Protein AF-A0A1B8VTT7-F1 (afdb_monomer_lite)

Secondary structure (DSSP, 8-state):
-PPPPPHHHHHHHHHHHGGGHHHHHHHHHTS--TT--HHHHHHHHHHHHHHHTT-HHHHHHHHHHHHHHHHHHHHHHHB-TTS-B---TTSPPP----

Foldseek 3Di:
DFQDADPLLLVLCCVQQPVCSVVLSCVLRVDCPDDDDSLVSQLLSQLLSQQCRSPPVSSVVSSVVVVVPSVVSCCVSQADPVRDGPDDSSDGDPPPPD

pLDDT: mean 88.08, std 14.09, range [29.48, 97.69]

Radius of gyration: 12.83 Å; chains: 1; bounding box: 36×29×33 Å

Structure (mmCIF, N/CA/C/O backbone):
data_AF-A0A1B8VTT7-F1
#
_entry.id   AF-A0A1B8VTT7-F1
#
loop_
_atom_site.group_PDB
_atom_site.id
_atom_site.type_symbol
_atom_site.label_atom_id
_atom_site.label_alt_id
_atom_site.label_comp_id
_atom_site.label_asym_id
_atom_site.label_entity_id
_atom_site.label_seq_id
_atom_site.pdbx_PDB_ins_code
_atom_site.Cartn_x
_atom_site.Cartn_y
_atom_site.Cartn_z
_atom_site.occupancy
_atom_site.B_iso_or_equiv
_atom_site.auth_seq_id
_atom_site.auth_comp_id
_atom_site.auth_asym_id
_atom_site.auth_atom_id
_atom_site.pdbx_PDB_model_num
ATOM 1 N N . MET A 1 1 ? 3.323 19.691 8.146 1.00 49.41 1 MET A N 1
ATOM 2 C CA . MET A 1 1 ? 2.153 19.830 7.256 1.00 49.41 1 MET A CA 1
ATOM 3 C C . MET A 1 1 ? 1.275 18.630 7.553 1.00 49.41 1 MET A C 1
ATOM 5 O O . MET A 1 1 ? 1.811 17.534 7.528 1.00 49.41 1 MET A O 1
ATOM 9 N N . SER A 1 2 ? 0.021 18.831 7.966 1.00 58.28 2 SER A N 1
ATOM 10 C CA . SER A 1 2 ? -0.905 17.709 8.174 1.00 58.28 2 SER A CA 1
ATOM 11 C C . SER A 1 2 ? -1.428 17.289 6.803 1.00 58.28 2 SER A C 1
ATOM 13 O O . SER A 1 2 ? -1.967 18.139 6.092 1.00 58.28 2 SER A O 1
ATOM 15 N N . LEU A 1 3 ? -1.183 16.046 6.388 1.00 71.25 3 LEU A N 1
ATOM 16 C CA . LEU A 1 3 ? -1.709 15.515 5.132 1.00 71.25 3 LEU A CA 1
ATOM 17 C C . LEU A 1 3 ? -3.194 15.203 5.329 1.00 71.25 3 LEU A C 1
ATOM 19 O O . LEU A 1 3 ? -3.541 14.405 6.193 1.00 71.25 3 LEU A O 1
ATOM 23 N N . ILE A 1 4 ? -4.060 15.820 4.529 1.00 82.75 4 ILE A N 1
ATOM 24 C CA . ILE A 1 4 ? -5.485 15.480 4.506 1.00 82.75 4 ILE A CA 1
ATOM 25 C C . ILE A 1 4 ? -5.662 14.325 3.520 1.00 82.75 4 ILE A C 1
ATOM 27 O O . ILE A 1 4 ? -5.315 14.461 2.347 1.00 82.75 4 ILE A O 1
ATOM 31 N N . LEU A 1 5 ? -6.179 13.188 3.988 1.00 88.75 5 LEU A N 1
ATOM 32 C CA . LEU A 1 5 ? -6.415 12.031 3.128 1.00 88.75 5 LEU A CA 1
ATOM 33 C C . LEU A 1 5 ? -7.678 12.241 2.266 1.00 88.75 5 LEU A C 1
ATOM 35 O O . LEU A 1 5 ? -8.723 12.634 2.787 1.00 88.75 5 LEU A O 1
ATOM 39 N N . PRO A 1 6 ? -7.616 11.977 0.950 1.00 92.62 6 PRO A N 1
ATOM 40 C CA . PRO A 1 6 ? -8.785 11.940 0.081 1.00 92.62 6 PRO A CA 1
ATOM 41 C C . PRO A 1 6 ? -9.797 10.865 0.490 1.00 92.62 6 PRO A C 1
ATOM 43 O O . PRO A 1 6 ? -9.429 9.825 1.039 1.00 92.62 6 PRO A O 1
ATOM 46 N N . LEU A 1 7 ? -11.063 11.080 0.120 1.00 93.44 7 LEU A N 1
ATOM 47 C CA . LEU A 1 7 ? -12.171 10.177 0.446 1.00 93.44 7 LEU A CA 1
ATOM 48 C C . LEU A 1 7 ? -11.918 8.727 0.006 1.00 93.44 7 LEU A C 1
ATOM 50 O O . LEU A 1 7 ? -12.190 7.816 0.776 1.00 93.44 7 LEU A O 1
ATOM 54 N N . ASP A 1 8 ? -11.341 8.501 -1.179 1.00 94.94 8 ASP A N 1
ATOM 55 C CA . ASP A 1 8 ? -11.100 7.142 -1.684 1.00 94.94 8 ASP A CA 1
ATOM 56 C C . ASP A 1 8 ? -10.115 6.347 -0.815 1.00 94.94 8 ASP A C 1
ATOM 58 O O . ASP A 1 8 ? -10.256 5.137 -0.653 1.00 94.94 8 ASP A O 1
ATOM 62 N N . ILE A 1 9 ? -9.131 7.034 -0.229 1.00 94.38 9 ILE A N 1
ATOM 63 C CA . ILE A 1 9 ? -8.173 6.437 0.702 1.00 94.38 9 ILE A CA 1
ATOM 64 C C . ILE A 1 9 ? -8.855 6.150 2.040 1.00 94.38 9 ILE A C 1
ATOM 66 O O . ILE A 1 9 ? -8.699 5.053 2.571 1.00 94.38 9 ILE A O 1
ATOM 70 N N . ILE A 1 10 ? -9.636 7.101 2.559 1.00 93.69 10 ILE A N 1
ATOM 71 C CA . ILE A 1 10 ? -10.385 6.935 3.813 1.00 93.69 10 ILE A CA 1
ATOM 72 C C . ILE A 1 10 ? -11.329 5.731 3.711 1.00 93.69 10 ILE A C 1
ATOM 74 O O . ILE A 1 10 ? -11.282 4.838 4.556 1.00 93.69 10 ILE A O 1
ATOM 78 N N . GLU A 1 11 ? -12.133 5.663 2.648 1.00 93.81 11 GLU A N 1
ATOM 79 C CA . GLU A 1 11 ? -13.062 4.558 2.400 1.00 93.81 11 GLU A CA 1
ATOM 80 C C . GLU A 1 11 ? -12.324 3.222 2.286 1.00 93.81 11 GLU A C 1
ATOM 82 O O . GLU A 1 11 ? -12.747 2.229 2.879 1.00 93.81 11 GLU A O 1
ATOM 87 N N . LYS A 1 12 ? -11.184 3.192 1.581 1.00 94.75 12 LYS A N 1
ATOM 88 C CA . LYS A 1 12 ? -10.369 1.981 1.450 1.00 94.75 12 LYS A CA 1
ATOM 89 C C . LYS A 1 12 ? -9.864 1.483 2.805 1.00 94.75 12 LYS A C 1
ATOM 91 O O . LYS A 1 12 ? -9.974 0.292 3.094 1.00 94.75 12 LYS A O 1
ATOM 96 N N . ILE A 1 13 ? -9.357 2.388 3.647 1.00 94.62 13 ILE A N 1
ATOM 97 C CA . ILE A 1 13 ? -8.889 2.048 4.996 1.00 94.62 13 ILE A CA 1
ATOM 98 C C . ILE A 1 13 ? -10.053 1.506 5.832 1.00 94.62 13 ILE A C 1
ATOM 100 O O . ILE A 1 13 ? -9.929 0.447 6.441 1.00 94.62 13 ILE A O 1
ATOM 104 N N . GLN A 1 14 ? -11.206 2.178 5.826 1.00 93.75 14 GLN A N 1
ATOM 105 C CA . GLN A 1 14 ? -12.385 1.745 6.585 1.00 93.75 14 GLN A CA 1
ATOM 106 C C . GLN A 1 14 ? -12.875 0.353 6.167 1.00 93.75 14 GLN A C 1
ATOM 108 O O . GLN A 1 14 ? -13.217 -0.465 7.022 1.00 93.75 14 GLN A O 1
ATOM 113 N N . GLN A 1 15 ? -12.887 0.064 4.864 1.00 93.75 15 GLN A N 1
ATOM 114 C CA . GLN A 1 15 ? -13.333 -1.223 4.333 1.00 93.75 15 GLN A CA 1
ATOM 115 C C . GLN A 1 15 ? -12.401 -2.377 4.724 1.00 93.75 15 GLN A C 1
ATOM 117 O O . GLN A 1 15 ? -12.877 -3.446 5.113 1.00 93.75 15 GLN A O 1
ATOM 122 N N . GLU A 1 16 ? -11.086 -2.175 4.620 1.00 94.62 16 GLU A N 1
ATOM 123 C CA . GLU A 1 16 ? -10.108 -3.256 4.781 1.00 94.62 16 GLU A CA 1
ATOM 124 C C . GLU A 1 16 ? -9.581 -3.405 6.211 1.00 94.62 16 GLU A C 1
ATOM 126 O O . GLU A 1 16 ? -9.305 -4.523 6.641 1.00 94.62 16 GLU A O 1
ATOM 131 N N . TYR A 1 17 ? -9.491 -2.306 6.964 1.00 93.06 17 TYR A N 1
ATOM 132 C CA . TYR A 1 17 ? -8.854 -2.266 8.284 1.00 93.06 17 TYR A CA 1
ATOM 133 C C . TYR A 1 17 ? -9.837 -2.068 9.442 1.00 93.06 17 TYR A C 1
ATOM 135 O O . TYR A 1 17 ? -9.461 -2.298 10.590 1.00 93.06 17 TYR A O 1
ATOM 143 N N . LYS A 1 18 ? -11.102 -1.713 9.166 1.00 90.31 18 LYS A N 1
ATOM 144 C CA . LYS A 1 18 ? -12.205 -1.633 10.146 1.00 90.31 18 LYS A CA 1
ATOM 145 C C . LYS A 1 18 ? -11.785 -0.926 11.448 1.00 90.31 18 LYS A C 1
ATOM 147 O O . LYS A 1 18 ? -11.478 0.261 11.425 1.00 90.31 18 LYS A O 1
ATOM 152 N N . ASP A 1 19 ? -11.712 -1.664 12.558 1.00 91.00 19 ASP A N 1
ATOM 153 C CA . ASP A 1 19 ? -11.390 -1.170 13.906 1.00 91.00 19 ASP A CA 1
ATOM 154 C C . ASP A 1 19 ? -9.948 -0.648 14.048 1.00 91.00 19 ASP A C 1
ATOM 156 O O . ASP A 1 19 ? -9.578 -0.096 15.081 1.00 91.00 19 ASP A O 1
ATOM 160 N N . GLN A 1 20 ? -9.111 -0.837 13.028 1.00 92.25 20 GLN A N 1
ATOM 161 C CA . GLN A 1 20 ? -7.723 -0.385 12.993 1.00 92.25 20 GLN A CA 1
ATOM 162 C C . GLN A 1 20 ? -7.539 0.918 12.203 1.00 92.25 20 GLN A C 1
ATOM 164 O O . GLN A 1 20 ? -6.397 1.307 11.958 1.00 92.25 20 GLN A O 1
ATOM 169 N N . TYR A 1 21 ? -8.634 1.589 11.814 1.00 90.75 21 TYR A N 1
ATOM 170 C CA . TYR A 1 21 ? -8.610 2.835 11.043 1.00 90.75 21 TYR A CA 1
ATOM 171 C C . TYR A 1 21 ? -7.615 3.853 11.608 1.00 90.75 21 TYR A C 1
ATOM 173 O O . TYR A 1 21 ? -6.685 4.227 10.899 1.00 90.75 21 TYR A O 1
ATOM 181 N N . ASP A 1 22 ? -7.751 4.219 12.888 1.00 90.00 22 ASP A N 1
ATOM 182 C CA . ASP A 1 22 ? -6.917 5.253 13.518 1.00 90.00 22 ASP A CA 1
ATOM 183 C C . ASP A 1 22 ? -5.427 4.885 13.448 1.00 90.00 22 ASP A C 1
ATOM 185 O O . ASP A 1 22 ? -4.579 5.704 13.110 1.00 90.00 22 ASP A O 1
ATOM 189 N N . CYS A 1 23 ? -5.099 3.608 13.680 1.00 90.94 23 CYS A N 1
ATOM 190 C CA . CYS A 1 23 ? -3.722 3.123 13.615 1.00 90.94 23 CYS A CA 1
ATOM 191 C C . CYS A 1 23 ? -3.144 3.216 12.196 1.00 90.94 23 CYS A C 1
ATOM 193 O O . CYS A 1 23 ? -1.977 3.566 12.024 1.00 90.94 23 CYS A O 1
ATOM 195 N N . VAL A 1 24 ? -3.943 2.900 11.177 1.00 92.25 24 VAL A N 1
ATOM 196 C CA . VAL A 1 24 ? -3.520 2.965 9.773 1.00 92.25 24 VAL A CA 1
ATOM 197 C C . VAL A 1 24 ? -3.414 4.411 9.302 1.00 92.25 24 VAL A C 1
ATOM 199 O O . VAL A 1 24 ? -2.431 4.760 8.651 1.00 92.25 24 VAL A O 1
ATOM 202 N N . GLU A 1 25 ? -4.376 5.259 9.656 1.00 90.69 25 GLU A N 1
ATOM 203 C CA . GLU A 1 25 ? -4.346 6.692 9.367 1.00 90.69 25 GLU A CA 1
ATOM 204 C C . GLU A 1 25 ? -3.106 7.345 9.989 1.00 90.69 25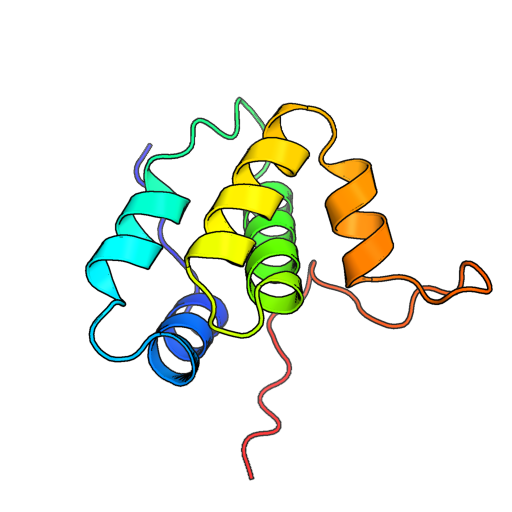 GLU A C 1
ATOM 206 O O . GLU A 1 25 ? -2.338 8.005 9.282 1.00 90.69 25 GLU A O 1
ATOM 211 N N . ASP A 1 26 ? -2.832 7.078 11.268 1.00 89.50 26 ASP A N 1
ATOM 212 C CA . ASP A 1 26 ? -1.624 7.540 11.952 1.00 89.50 26 ASP A CA 1
ATOM 213 C C . ASP A 1 26 ? -0.358 7.015 11.272 1.00 89.50 26 ASP A C 1
ATOM 215 O O . ASP A 1 26 ? 0.598 7.766 11.054 1.00 89.50 26 ASP A O 1
ATOM 219 N N . LEU A 1 27 ? -0.326 5.729 10.908 1.00 90.00 27 LEU A N 1
ATOM 220 C CA . LEU A 1 27 ? 0.819 5.134 10.227 1.00 90.00 27 LEU A CA 1
ATOM 221 C C . LEU A 1 27 ? 1.059 5.727 8.847 1.00 90.00 27 LEU A C 1
ATOM 223 O O . LEU A 1 27 ? 2.203 5.682 8.420 1.00 90.00 27 LEU A O 1
ATOM 227 N N . LEU A 1 28 ? 0.052 6.236 8.140 1.00 88.44 28 LEU A N 1
ATOM 228 C CA . LEU A 1 28 ? 0.215 6.825 6.809 1.00 88.44 28 LEU A CA 1
ATOM 229 C C . LEU A 1 28 ? 0.566 8.314 6.884 1.00 88.44 28 LEU A C 1
ATOM 231 O O . LEU A 1 28 ? 1.425 8.781 6.135 1.00 88.44 28 LEU A O 1
ATOM 235 N N . THR A 1 29 ? -0.058 9.050 7.804 1.00 83.19 29 THR A N 1
ATOM 236 C CA . THR A 1 29 ? 0.107 10.505 7.953 1.00 83.19 29 THR A CA 1
ATOM 237 C C . THR A 1 29 ? 1.391 10.892 8.686 1.00 83.19 29 THR A C 1
ATOM 239 O O . THR A 1 29 ? 1.983 11.925 8.371 1.00 83.19 29 THR A O 1
ATOM 242 N N . ASN A 1 30 ? 1.880 10.050 9.605 1.00 79.19 30 ASN A N 1
ATOM 243 C CA . ASN A 1 30 ? 3.120 10.302 10.349 1.00 79.19 30 ASN A CA 1
ATOM 244 C C . ASN A 1 30 ? 4.386 9.835 9.619 1.00 79.19 30 ASN A C 1
ATOM 246 O O . ASN A 1 30 ? 5.491 9.942 10.158 1.00 79.19 30 ASN A O 1
ATOM 250 N N . GLN A 1 31 ? 4.269 9.316 8.395 1.00 72.31 31 GLN A N 1
ATOM 251 C CA . GLN A 1 31 ? 5.458 9.030 7.603 1.00 72.31 31 GLN A CA 1
ATOM 252 C C . GLN A 1 31 ? 6.021 10.327 7.059 1.00 72.31 31 GLN A C 1
ATOM 254 O O . GLN A 1 31 ? 5.365 11.092 6.355 1.00 72.31 31 GLN A O 1
ATOM 259 N N . SER A 1 32 ? 7.303 10.525 7.320 1.00 58.06 32 SER A N 1
ATOM 260 C CA . SER A 1 32 ? 8.124 11.502 6.632 1.00 58.06 32 SER A CA 1
ATOM 261 C C . SER A 1 32 ? 8.359 11.042 5.186 1.00 58.06 32 SER A C 1
ATOM 263 O O . SER A 1 32 ? 9.469 10.653 4.824 1.00 58.06 32 SER A O 1
ATOM 265 N N . PHE A 1 33 ? 7.322 11.025 4.344 1.00 62.91 33 PHE A N 1
ATOM 266 C CA . PHE A 1 33 ? 7.508 10.969 2.896 1.00 62.91 33 PHE A CA 1
ATOM 267 C C . PHE A 1 33 ? 8.061 12.333 2.481 1.00 62.91 33 PHE A C 1
ATOM 269 O O . PHE A 1 33 ? 7.340 13.290 2.212 1.00 62.91 33 PHE A O 1
ATOM 276 N N . PHE A 1 34 ? 9.379 12.455 2.611 1.00 50.62 34 PHE A N 1
ATOM 277 C CA . PHE A 1 34 ? 10.115 13.701 2.505 1.00 50.62 34 PHE A CA 1
ATOM 278 C C . PHE A 1 34 ? 9.886 14.366 1.131 1.00 50.62 34 PHE A C 1
ATOM 280 O O . PHE A 1 34 ? 10.178 13.785 0.090 1.00 50.62 34 PHE A O 1
ATOM 287 N N . HIS A 1 35 ? 9.403 15.613 1.151 1.00 55.53 35 HIS A N 1
ATOM 288 C CA . HIS A 1 35 ? 9.599 16.628 0.101 1.00 55.53 35 HIS A CA 1
ATOM 289 C C . HIS A 1 35 ? 9.103 16.311 -1.323 1.00 55.53 35 HIS A C 1
ATOM 291 O O . HIS A 1 35 ? 9.729 16.736 -2.293 1.00 55.53 35 HIS A O 1
ATOM 297 N N . THR A 1 36 ? 7.980 15.613 -1.474 1.00 66.12 36 THR A N 1
ATOM 298 C CA . THR A 1 36 ? 7.386 15.326 -2.792 1.00 66.12 36 THR A CA 1
ATOM 299 C C . THR A 1 36 ? 5.987 15.921 -2.929 1.00 66.12 36 THR A C 1
ATOM 301 O O . THR A 1 36 ? 5.324 16.217 -1.937 1.00 66.12 36 THR A O 1
ATOM 304 N N . GLU A 1 37 ? 5.572 16.173 -4.171 1.00 85.25 37 GLU A N 1
ATOM 305 C CA . GLU A 1 37 ? 4.261 16.741 -4.496 1.00 85.25 37 GLU A CA 1
ATOM 306 C C . GLU A 1 37 ? 3.118 15.876 -3.942 1.00 85.25 37 GLU A C 1
ATOM 308 O O . GLU A 1 37 ? 3.226 14.652 -3.874 1.00 85.25 37 GLU A O 1
ATOM 313 N N . GLU A 1 38 ? 2.000 16.502 -3.574 1.00 85.81 38 GLU A N 1
ATOM 314 C CA . GLU A 1 38 ? 0.845 15.816 -2.979 1.00 85.81 38 GLU A CA 1
ATOM 315 C C . GLU A 1 38 ? 0.361 14.631 -3.834 1.00 85.81 38 GLU A C 1
ATOM 317 O O . GLU A 1 38 ? 0.151 13.541 -3.308 1.00 85.81 38 GLU A O 1
ATOM 322 N N . GLU A 1 39 ? 0.288 14.793 -5.162 1.00 88.25 39 GLU A N 1
ATOM 323 C CA . GLU A 1 39 ? -0.091 13.718 -6.096 1.00 88.25 39 GLU A CA 1
ATOM 324 C C . GLU A 1 39 ? 0.796 12.471 -5.936 1.00 88.25 39 GLU A C 1
ATOM 326 O O . GLU A 1 39 ? 0.306 11.339 -5.968 1.00 88.25 39 GLU A O 1
ATOM 331 N N . PHE A 1 40 ? 2.100 12.666 -5.722 1.00 90.88 40 PHE A N 1
ATOM 332 C CA . PHE A 1 40 ? 3.044 11.573 -5.519 1.00 90.88 40 PHE A CA 1
ATOM 333 C C . PHE A 1 40 ? 2.764 10.828 -4.211 1.00 90.88 40 PHE A C 1
ATOM 335 O O . PHE A 1 40 ? 2.715 9.596 -4.208 1.00 90.88 40 PHE A O 1
ATOM 342 N N . ILE A 1 41 ? 2.551 11.565 -3.117 1.00 90.56 41 ILE A N 1
ATOM 343 C CA . ILE A 1 41 ? 2.265 10.984 -1.799 1.00 90.56 41 ILE A CA 1
ATOM 344 C C . ILE A 1 41 ? 0.964 10.182 -1.859 1.00 90.56 41 ILE A C 1
ATOM 346 O O . ILE A 1 41 ? 0.922 9.036 -1.413 1.00 90.56 41 ILE A O 1
ATOM 350 N N . LEU A 1 42 ? -0.078 10.737 -2.479 1.00 91.94 42 LEU A N 1
ATOM 351 C CA . LEU A 1 42 ? -1.365 10.059 -2.625 1.00 91.94 42 LEU A CA 1
ATOM 352 C C . LEU A 1 42 ? -1.258 8.792 -3.482 1.00 91.94 42 LEU A C 1
ATOM 354 O O . LEU A 1 42 ? -1.818 7.757 -3.117 1.00 91.94 42 LEU A O 1
ATOM 358 N N . ARG A 1 43 ? -0.495 8.827 -4.583 1.00 94.19 43 ARG A N 1
ATOM 359 C CA . ARG A 1 43 ? -0.206 7.631 -5.393 1.00 94.19 43 ARG A CA 1
ATOM 360 C C . ARG A 1 43 ? 0.510 6.556 -4.583 1.00 94.19 43 ARG A C 1
ATOM 362 O O . ARG A 1 43 ? 0.181 5.375 -4.706 1.00 94.19 43 ARG A O 1
ATOM 369 N N . LEU A 1 44 ? 1.482 6.950 -3.762 1.00 94.50 44 LEU A N 1
ATOM 370 C CA . LEU A 1 44 ? 2.230 6.027 -2.915 1.00 94.50 44 LEU A CA 1
ATOM 371 C C . LEU A 1 44 ? 1.334 5.391 -1.856 1.00 94.50 44 LEU A C 1
ATOM 373 O O . LEU A 1 44 ? 1.336 4.170 -1.734 1.00 94.50 44 LEU A O 1
ATOM 377 N N . ILE A 1 45 ? 0.506 6.182 -1.173 1.00 94.62 45 ILE A N 1
ATOM 378 C CA . ILE A 1 45 ? -0.463 5.676 -0.195 1.00 94.62 45 ILE A CA 1
ATOM 379 C C . ILE A 1 45 ? -1.422 4.672 -0.844 1.00 94.62 45 ILE A C 1
ATOM 381 O O . ILE A 1 45 ? -1.588 3.570 -0.325 1.00 94.62 45 ILE A O 1
ATOM 385 N N . ARG A 1 46 ? -1.997 4.994 -2.010 1.00 95.94 46 ARG A N 1
ATOM 386 C CA . ARG A 1 46 ? -2.881 4.068 -2.741 1.00 95.94 46 ARG A CA 1
ATOM 387 C C . ARG A 1 46 ? -2.173 2.774 -3.136 1.00 95.94 46 ARG A C 1
ATOM 389 O O . ARG A 1 46 ? -2.748 1.700 -2.997 1.00 95.94 46 ARG A O 1
ATOM 396 N N . SER A 1 47 ? -0.925 2.871 -3.590 1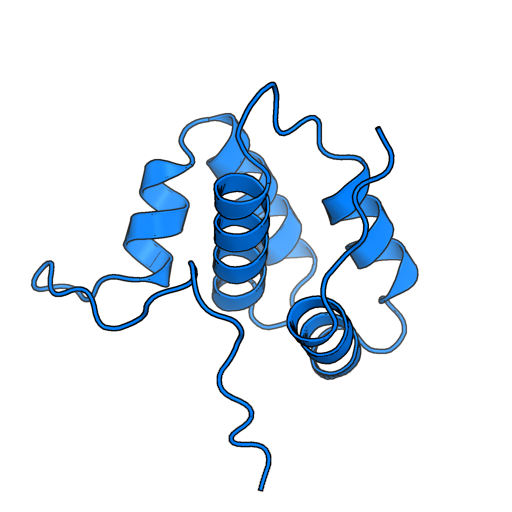.00 96.88 47 SER A N 1
ATOM 397 C CA . SER A 1 47 ? -0.118 1.703 -3.967 1.00 96.88 47 SER A CA 1
ATOM 398 C C . SER A 1 47 ? 0.162 0.801 -2.763 1.00 96.88 47 SER A C 1
ATOM 400 O O . SER A 1 47 ? 0.028 -0.415 -2.861 1.00 96.88 47 SER A O 1
ATOM 402 N N . ILE A 1 48 ? 0.508 1.395 -1.617 1.00 96.75 48 ILE A N 1
ATOM 403 C CA . ILE A 1 48 ? 0.764 0.669 -0.370 1.00 96.75 48 ILE A CA 1
ATOM 404 C C . ILE A 1 48 ? -0.509 -0.011 0.128 1.00 96.75 48 ILE A C 1
ATOM 406 O O . ILE A 1 48 ? -0.456 -1.204 0.400 1.00 96.75 48 ILE A O 1
ATOM 410 N N . LEU A 1 49 ? -1.636 0.709 0.178 1.00 96.31 49 LEU A N 1
ATOM 411 C CA . LEU A 1 49 ? -2.935 0.154 0.574 1.00 96.31 49 LEU A CA 1
ATOM 412 C C . LEU A 1 49 ? -3.367 -1.003 -0.329 1.00 96.31 49 LEU A C 1
ATOM 414 O O . LEU A 1 49 ? -3.872 -2.012 0.148 1.00 96.31 49 LEU A O 1
ATOM 418 N N . PHE A 1 50 ? -3.143 -0.879 -1.638 1.00 97.19 50 PHE A N 1
ATOM 419 C CA . PHE A 1 50 ? -3.433 -1.958 -2.574 1.00 97.19 50 PHE A CA 1
ATOM 420 C C . PHE A 1 50 ? -2.586 -3.206 -2.292 1.00 97.19 50 PHE A C 1
ATOM 422 O O . PHE A 1 50 ? -3.118 -4.310 -2.261 1.00 97.19 50 PHE A O 1
ATOM 429 N N . LEU A 1 51 ? -1.279 -3.036 -2.082 1.00 97.50 51 LEU A N 1
ATOM 430 C CA . LEU A 1 51 ? -0.362 -4.150 -1.839 1.00 97.50 51 LEU A CA 1
ATOM 431 C C . LEU A 1 51 ? -0.533 -4.787 -0.457 1.00 97.50 51 LEU A C 1
ATOM 433 O O . LEU A 1 51 ? -0.135 -5.936 -0.261 1.00 97.50 51 LEU A O 1
ATOM 437 N N . SER A 1 52 ? -1.059 -4.043 0.514 1.00 96.88 52 SER A N 1
ATOM 438 C CA . SER A 1 52 ? -1.196 -4.512 1.885 1.00 96.88 52 SER A CA 1
ATOM 439 C C . SER A 1 52 ? -2.428 -5.378 2.123 1.00 96.88 52 SER A C 1
ATOM 441 O O . SER A 1 52 ? -2.431 -6.104 3.115 1.00 96.88 52 SER A O 1
ATOM 443 N N . GLU A 1 53 ? -3.432 -5.334 1.240 1.00 95.31 53 GLU A N 1
ATOM 444 C CA . GLU A 1 53 ? -4.620 -6.207 1.259 1.00 95.31 53 GLU A CA 1
ATOM 445 C C . GLU A 1 53 ? -5.283 -6.298 2.655 1.00 95.31 53 GLU A C 1
ATOM 447 O O . GLU A 1 53 ? -5.596 -7.382 3.148 1.00 95.31 53 GLU A O 1
ATOM 452 N N . GLY A 1 54 ? -5.434 -5.164 3.351 1.00 94.88 54 GLY A N 1
ATOM 453 C CA . GLY A 1 54 ? -6.002 -5.125 4.709 1.00 94.88 54 GLY A CA 1
ATOM 454 C C . GLY A 1 54 ? -5.101 -5.635 5.843 1.00 94.88 54 GLY A C 1
ATOM 455 O O . GLY A 1 54 ? -5.512 -5.644 7.001 1.00 94.88 54 GLY A O 1
ATOM 456 N N . SER A 1 55 ? -3.858 -6.041 5.571 1.00 96.31 55 SER A N 1
ATOM 457 C CA . SER A 1 55 ? -2.905 -6.483 6.597 1.00 96.31 55 SER A CA 1
ATOM 458 C C . SER A 1 55 ? -2.026 -5.335 7.093 1.00 96.31 55 SER A C 1
ATOM 460 O O . SER A 1 55 ? -1.322 -4.696 6.308 1.00 96.31 55 SER A O 1
ATOM 462 N N . ILE A 1 56 ? -2.017 -5.084 8.410 1.00 94.75 56 ILE A N 1
ATOM 463 C CA . ILE A 1 56 ? -1.116 -4.094 9.034 1.00 94.75 56 ILE A CA 1
ATOM 464 C C . ILE A 1 56 ? 0.350 -4.488 8.857 1.00 94.75 56 ILE A C 1
ATOM 466 O O . ILE A 1 56 ? 1.195 -3.630 8.614 1.00 94.75 56 ILE A O 1
ATOM 470 N N . GLU A 1 57 ? 0.668 -5.777 8.963 1.00 95.69 57 GLU A N 1
ATOM 471 C CA . GLU A 1 57 ? 2.041 -6.255 8.798 1.00 95.69 57 GLU A CA 1
ATOM 472 C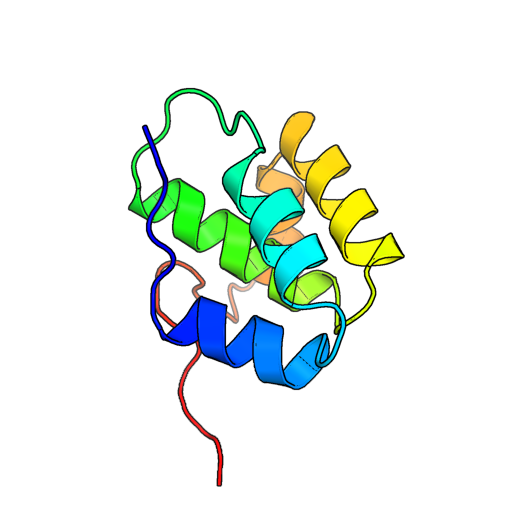 C . GLU A 1 57 ? 2.550 -5.959 7.380 1.00 95.69 57 GLU A C 1
ATOM 474 O O . GLU A 1 57 ? 3.647 -5.424 7.205 1.00 95.69 57 GLU A O 1
ATOM 479 N N . GLN A 1 58 ? 1.724 -6.227 6.361 1.00 97.31 58 GLN A N 1
ATOM 480 C CA . GLN A 1 58 ? 2.069 -5.894 4.977 1.00 97.31 58 GLN A CA 1
ATOM 481 C C . GLN A 1 58 ? 2.120 -4.379 4.761 1.00 97.31 58 GLN A C 1
ATOM 483 O O . GLN A 1 58 ? 3.040 -3.896 4.105 1.00 97.31 58 GLN A O 1
ATOM 488 N N . LEU A 1 59 ? 1.198 -3.615 5.356 1.00 96.38 59 LEU A N 1
ATOM 489 C CA . LEU A 1 59 ? 1.223 -2.151 5.316 1.00 96.38 59 LEU A CA 1
ATOM 490 C C . LEU A 1 59 ? 2.574 -1.620 5.819 1.00 96.38 59 LEU A C 1
ATOM 492 O O . LEU A 1 59 ? 3.255 -0.879 5.113 1.00 96.38 59 LEU A O 1
ATOM 496 N N . GLN A 1 60 ? 3.008 -2.055 7.004 1.00 95.25 60 GLN A N 1
ATOM 497 C CA . GLN A 1 60 ? 4.294 -1.669 7.590 1.00 95.25 60 GLN A CA 1
ATOM 498 C C . GLN A 1 60 ? 5.483 -2.120 6.737 1.00 95.25 60 GLN A C 1
ATOM 500 O O . GLN A 1 60 ? 6.442 -1.364 6.557 1.00 95.25 60 GLN A O 1
ATOM 505 N N . LYS A 1 61 ? 5.427 -3.328 6.171 1.00 96.19 61 LYS A N 1
ATOM 506 C CA . LYS A 1 61 ? 6.446 -3.823 5.242 1.00 96.19 61 LYS A CA 1
ATOM 507 C C . LYS A 1 61 ? 6.580 -2.905 4.025 1.00 96.19 61 LYS A C 1
ATOM 509 O O . LYS A 1 61 ? 7.691 -2.470 3.729 1.00 96.19 61 LYS A O 1
ATOM 514 N N . TYR A 1 62 ? 5.487 -2.576 3.338 1.00 96.31 62 TYR A N 1
ATOM 515 C CA . TYR A 1 62 ? 5.541 -1.730 2.142 1.00 96.31 62 TYR A CA 1
ATOM 516 C C . TYR A 1 62 ? 5.863 -0.268 2.463 1.00 96.31 62 TYR A C 1
ATOM 518 O O . TYR A 1 62 ? 6.568 0.369 1.685 1.00 96.31 62 TYR A O 1
ATOM 526 N N . LEU A 1 63 ? 5.468 0.235 3.637 1.00 94.00 63 LEU A N 1
ATOM 527 C CA . LEU A 1 63 ? 5.949 1.513 4.171 1.00 94.00 63 LEU A CA 1
ATOM 528 C C . LEU A 1 63 ? 7.480 1.534 4.306 1.00 94.00 63 LEU A C 1
ATOM 530 O O . LEU A 1 63 ? 8.124 2.510 3.925 1.00 94.00 63 LEU A O 1
ATOM 534 N N . ASN A 1 64 ? 8.079 0.458 4.821 1.00 93.62 64 ASN A N 1
ATOM 535 C CA . ASN A 1 64 ? 9.533 0.357 4.954 1.00 93.62 64 ASN A CA 1
ATOM 536 C C . ASN A 1 64 ? 10.237 0.214 3.600 1.00 93.62 64 ASN A C 1
ATOM 538 O O . ASN A 1 64 ? 11.276 0.838 3.396 1.00 93.62 64 ASN A O 1
ATOM 542 N N . ILE A 1 65 ? 9.663 -0.541 2.661 1.00 94.94 65 ILE A N 1
ATOM 543 C CA . ILE A 1 65 ? 10.195 -0.639 1.294 1.00 94.94 65 ILE A CA 1
ATOM 544 C C . ILE A 1 65 ? 10.139 0.727 0.609 1.00 94.94 65 ILE A C 1
ATOM 546 O O . ILE A 1 65 ? 11.141 1.155 0.048 1.00 94.94 65 ILE A O 1
ATOM 550 N N . ALA A 1 66 ? 9.033 1.465 0.738 1.00 92.62 66 ALA A N 1
ATOM 551 C CA . ALA A 1 66 ? 8.879 2.791 0.145 1.00 92.62 66 ALA A CA 1
ATOM 552 C C . ALA A 1 66 ? 9.930 3.808 0.621 1.00 92.62 66 ALA A C 1
ATOM 554 O O . ALA A 1 66 ? 10.317 4.693 -0.141 1.00 92.62 66 ALA A O 1
ATOM 555 N N . LYS A 1 67 ? 10.407 3.681 1.867 1.00 90.31 67 LYS A N 1
ATOM 556 C CA . LYS A 1 67 ? 11.495 4.512 2.413 1.00 90.31 67 LYS A CA 1
ATOM 557 C C . LYS A 1 67 ? 12.851 4.216 1.774 1.00 90.31 67 LYS A C 1
ATOM 559 O O . LYS A 1 67 ? 13.707 5.095 1.765 1.00 90.31 67 LYS A O 1
ATOM 564 N N . ILE A 1 68 ? 13.053 2.989 1.298 1.00 91.50 68 ILE A N 1
ATOM 565 C CA . ILE A 1 68 ? 14.290 2.549 0.645 1.00 91.50 68 ILE A CA 1
ATOM 566 C C . ILE A 1 68 ? 14.203 2.844 -0.854 1.00 91.50 68 ILE A C 1
ATOM 568 O O . ILE A 1 68 ? 15.044 3.562 -1.389 1.00 91.50 68 ILE A O 1
ATOM 572 N N . ASP A 1 69 ? 13.169 2.319 -1.515 1.00 91.44 69 ASP A N 1
ATOM 573 C CA . ASP A 1 69 ? 12.868 2.565 -2.921 1.00 91.44 69 ASP A CA 1
ATOM 574 C C . ASP A 1 69 ? 11.355 2.482 -3.186 1.00 91.44 69 ASP A C 1
ATOM 576 O O . ASP A 1 69 ? 10.752 1.414 -3.306 1.00 91.44 69 ASP A O 1
ATOM 580 N N . PHE A 1 70 ? 10.716 3.642 -3.317 1.00 92.44 70 PHE A N 1
ATOM 581 C CA . PHE A 1 70 ? 9.297 3.734 -3.661 1.00 92.44 70 PHE A CA 1
ATOM 582 C C . PHE A 1 70 ? 8.979 3.225 -5.076 1.00 92.44 70 PHE A C 1
ATOM 584 O O . PHE A 1 70 ? 7.815 2.951 -5.374 1.00 92.44 70 PHE A O 1
ATOM 591 N N . ARG A 1 71 ? 9.974 3.115 -5.972 1.00 94.25 71 ARG A N 1
ATOM 592 C CA . ARG A 1 71 ? 9.742 2.660 -7.352 1.00 94.25 71 ARG A CA 1
ATOM 593 C C . ARG A 1 71 ? 9.329 1.197 -7.383 1.00 94.25 71 ARG A C 1
ATOM 595 O O . ARG A 1 71 ? 8.481 0.855 -8.201 1.00 94.25 71 ARG A O 1
ATOM 602 N N . ASP A 1 72 ? 9.844 0.386 -6.460 1.00 96.06 72 ASP A N 1
ATOM 603 C CA . ASP A 1 72 ? 9.432 -1.010 -6.298 1.00 96.06 72 ASP A CA 1
ATOM 604 C C . ASP A 1 72 ? 7.956 -1.102 -5.903 1.00 96.06 72 ASP A C 1
ATOM 606 O O . ASP A 1 72 ? 7.199 -1.879 -6.480 1.00 96.06 72 ASP A O 1
ATOM 610 N N . VAL A 1 73 ? 7.514 -0.233 -4.990 1.00 96.75 73 VAL A N 1
ATOM 611 C CA . VAL A 1 73 ? 6.112 -0.163 -4.554 1.00 96.75 73 VAL A CA 1
ATOM 612 C C . VAL A 1 73 ? 5.195 0.212 -5.717 1.00 96.75 73 VAL A C 1
ATOM 614 O O . VAL A 1 73 ? 4.186 -0.454 -5.938 1.00 96.75 73 VAL A O 1
ATOM 617 N N . PHE A 1 74 ? 5.552 1.229 -6.508 1.00 95.88 74 PHE A N 1
ATOM 618 C CA . PHE A 1 74 ? 4.785 1.571 -7.710 1.00 95.88 74 PHE A CA 1
ATOM 619 C C . PHE A 1 74 ? 4.775 0.438 -8.728 1.00 95.88 74 PHE A C 1
ATOM 621 O O . PHE A 1 74 ? 3.727 0.134 -9.294 1.00 95.88 74 PHE A O 1
ATOM 628 N N . TYR A 1 75 ? 5.928 -0.181 -8.968 1.00 97.19 75 TYR A N 1
ATOM 629 C CA . TYR A 1 75 ? 6.055 -1.244 -9.949 1.00 97.19 75 TYR A CA 1
ATOM 630 C C . TYR A 1 75 ? 5.175 -2.443 -9.576 1.00 97.19 75 TYR A C 1
ATOM 632 O O . TYR A 1 75 ? 4.340 -2.853 -10.378 1.00 97.19 75 TYR A O 1
ATOM 640 N N . TRP A 1 76 ? 5.266 -2.941 -8.342 1.00 97.69 76 TRP A N 1
ATOM 641 C CA . TRP A 1 76 ? 4.462 -4.082 -7.894 1.00 97.69 76 TRP A CA 1
ATOM 642 C C . TRP A 1 76 ? 2.965 -3.781 -7.815 1.00 97.69 76 TRP A C 1
ATOM 644 O O . TRP A 1 76 ? 2.148 -4.669 -8.050 1.00 97.69 76 TRP A O 1
ATOM 654 N N . ALA A 1 77 ? 2.586 -2.544 -7.493 1.00 97.25 77 ALA A N 1
ATOM 655 C CA . ALA A 1 77 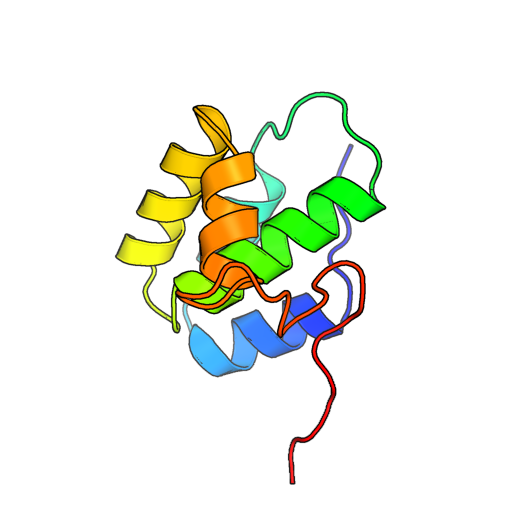? 1.181 -2.174 -7.400 1.00 97.25 77 ALA A CA 1
ATOM 656 C C . ALA A 1 77 ? 0.541 -1.977 -8.790 1.00 97.25 77 ALA A C 1
ATOM 658 O O . ALA A 1 77 ? -0.606 -2.379 -9.027 1.00 97.25 77 ALA A O 1
ATOM 659 N N . GLU A 1 78 ? 1.266 -1.356 -9.726 1.00 97.25 78 GLU A N 1
ATOM 660 C CA . GLU A 1 78 ? 0.699 -0.870 -10.988 1.00 97.25 78 GLU A CA 1
ATOM 661 C C . GLU A 1 78 ? 0.993 -1.739 -12.212 1.00 97.25 78 GLU A C 1
ATOM 663 O O . GLU A 1 78 ? 0.248 -1.642 -13.192 1.00 97.25 78 GLU A O 1
ATOM 668 N N . TYR A 1 79 ? 2.032 -2.576 -12.186 1.00 97.12 79 TYR A N 1
ATOM 669 C CA . TYR A 1 79 ? 2.510 -3.313 -13.357 1.00 97.12 79 TYR A CA 1
ATOM 670 C C . TYR A 1 79 ? 2.300 -4.821 -13.211 1.00 97.12 79 TYR A C 1
ATOM 672 O O . TYR A 1 79 ? 2.326 -5.378 -12.116 1.00 97.12 79 TYR A O 1
ATOM 680 N N . ASP A 1 80 ? 2.079 -5.489 -14.342 1.00 94.81 80 ASP A N 1
ATOM 681 C CA . ASP A 1 80 ? 2.078 -6.947 -14.420 1.00 94.81 80 ASP A CA 1
ATOM 682 C C . ASP A 1 80 ? 3.483 -7.515 -14.710 1.00 94.81 80 ASP A C 1
ATOM 684 O O . ASP A 1 80 ? 4.448 -6.791 -14.962 1.00 94.81 80 ASP A O 1
ATOM 688 N N . GLN A 1 81 ? 3.588 -8.845 -14.736 1.00 93.12 81 GLN A N 1
ATOM 689 C CA . GLN A 1 81 ? 4.827 -9.572 -15.051 1.00 93.12 81 GLN A CA 1
ATOM 690 C C . GLN A 1 81 ? 5.405 -9.290 -16.453 1.00 93.12 81 GLN A C 1
ATOM 692 O O . GLN A 1 81 ? 6.563 -9.607 -16.710 1.00 93.12 81 GLN A O 1
ATOM 697 N N . ASN A 1 82 ? 4.621 -8.704 -17.364 1.00 95.69 82 ASN A N 1
ATOM 698 C CA . ASN A 1 82 ? 5.054 -8.327 -18.710 1.00 95.69 82 ASN A CA 1
ATOM 699 C C . ASN A 1 82 ? 5.472 -6.848 -18.792 1.00 95.69 82 ASN A C 1
ATOM 701 O O . ASN A 1 82 ? 5.645 -6.326 -19.894 1.00 95.69 82 ASN A O 1
ATOM 705 N N . ASN A 1 83 ? 5.629 -6.164 -17.652 1.00 93.69 83 ASN A N 1
ATOM 706 C CA . ASN A 1 83 ? 5.886 -4.724 -17.559 1.00 93.69 83 ASN A CA 1
ATOM 707 C C . ASN A 1 83 ? 4.769 -3.854 -18.154 1.00 93.69 83 ASN A C 1
ATOM 709 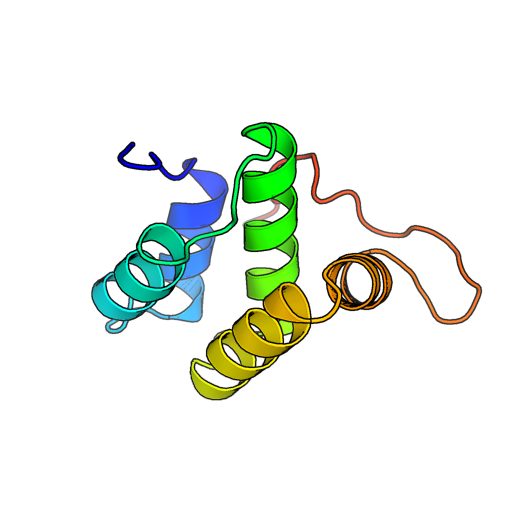O O . ASN A 1 83 ? 5.010 -2.707 -18.539 1.00 93.69 83 ASN A O 1
ATOM 713 N N . LYS A 1 84 ? 3.536 -4.363 -18.235 1.00 96.38 84 LYS A N 1
ATOM 714 C CA . LYS A 1 84 ? 2.388 -3.566 -18.661 1.00 96.38 84 LYS A CA 1
ATOM 715 C C . LYS A 1 84 ? 1.754 -2.902 -17.444 1.00 96.38 84 LYS A C 1
ATOM 717 O O . LYS A 1 84 ? 1.353 -3.587 -16.507 1.00 96.38 84 LYS A O 1
ATOM 722 N N . GLN A 1 85 ? 1.602 -1.579 -17.487 1.00 95.12 85 GLN A N 1
ATOM 723 C CA . GLN A 1 85 ? 0.839 -0.851 -16.476 1.00 95.12 85 GLN A CA 1
ATOM 724 C C . GLN A 1 85 ? -0.648 -1.227 -16.595 1.00 95.12 85 GLN A C 1
ATOM 726 O O . GLN A 1 85 ? -1.288 -0.969 -17.616 1.00 95.12 85 GLN A O 1
ATOM 731 N N . ILE A 1 86 ? -1.189 -1.869 -15.563 1.00 96.12 86 ILE A N 1
ATOM 732 C CA . ILE A 1 86 ? -2.582 -2.329 -15.484 1.00 96.12 86 ILE A CA 1
ATOM 733 C C . ILE A 1 86 ? -3.416 -1.520 -14.484 1.00 96.12 86 ILE A C 1
ATOM 735 O O . ILE A 1 86 ? -4.642 -1.631 -14.486 1.00 96.12 86 ILE A O 1
ATOM 739 N N . ARG A 1 87 ? -2.776 -0.687 -13.651 1.00 95.31 87 ARG A N 1
ATOM 740 C CA . ARG A 1 87 ? -3.432 0.237 -12.710 1.00 95.31 87 ARG A CA 1
ATOM 741 C C . ARG A 1 87 ? -2.740 1.596 -12.720 1.00 95.31 87 ARG A C 1
ATOM 743 O O . ARG A 1 87 ? -1.557 1.690 -13.017 1.00 95.31 87 ARG A O 1
ATOM 750 N N . ASP A 1 88 ? -3.487 2.640 -12.386 1.00 95.12 88 ASP A N 1
ATOM 751 C CA . ASP A 1 88 ? -2.998 4.019 -12.338 1.00 95.12 88 ASP A CA 1
ATOM 752 C C . ASP A 1 88 ? -3.384 4.639 -10.993 1.00 95.12 88 ASP A C 1
ATOM 754 O O . ASP A 1 88 ? -4.482 5.179 -10.850 1.00 95.12 88 ASP A O 1
ATOM 758 N N . PHE A 1 89 ? -2.499 4.537 -9.996 1.00 95.12 89 PHE A N 1
ATOM 759 C CA . PHE A 1 89 ? -2.773 5.037 -8.645 1.00 95.12 89 PHE A CA 1
ATOM 760 C C . PHE A 1 89 ? -2.559 6.544 -8.494 1.00 95.12 89 PHE A C 1
ATOM 762 O O . PHE A 1 89 ? -2.744 7.094 -7.409 1.00 95.12 89 PHE A O 1
ATOM 769 N N . LYS A 1 90 ? -2.249 7.259 -9.582 1.00 93.44 90 LYS A N 1
ATOM 770 C CA . LYS A 1 90 ? -2.439 8.716 -9.599 1.00 93.44 90 LYS A CA 1
ATOM 771 C C . LYS A 1 90 ? -3.918 9.074 -9.499 1.00 93.44 90 LYS A C 1
ATOM 773 O O . LYS A 1 90 ? -4.268 10.148 -9.016 1.00 93.44 90 LYS A O 1
ATOM 778 N N . LYS A 1 91 ? -4.791 8.164 -9.936 1.00 93.19 91 LYS A N 1
ATOM 779 C CA . LYS A 1 91 ? -6.241 8.311 -9.857 1.00 93.19 91 LYS A CA 1
ATOM 780 C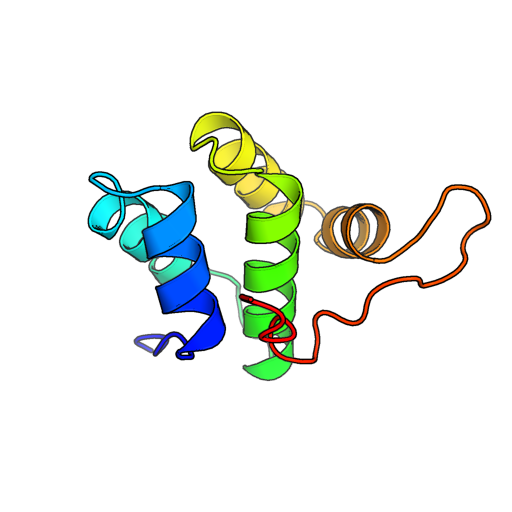 C . LYS A 1 91 ? -6.782 7.654 -8.584 1.00 93.19 91 LYS A C 1
ATOM 782 O O . LYS A 1 91 ? -6.181 6.695 -8.095 1.00 93.19 91 LYS A O 1
ATOM 787 N N . PRO A 1 92 ? -7.917 8.150 -8.063 1.00 93.62 92 PRO A N 1
ATOM 788 C CA . PRO A 1 92 ? -8.639 7.498 -6.978 1.00 93.62 92 PRO A CA 1
ATOM 789 C C . PRO A 1 92 ? -8.947 6.033 -7.284 1.00 93.62 92 PRO A C 1
ATOM 791 O O . PRO A 1 92 ? -9.093 5.660 -8.456 1.00 93.62 92 PRO A O 1
ATOM 794 N N . PHE A 1 93 ? -9.114 5.214 -6.242 1.00 89.44 93 PHE A N 1
ATOM 795 C CA . PHE A 1 93 ? -9.714 3.893 -6.420 1.00 89.44 93 PHE A CA 1
ATOM 796 C C . PHE A 1 93 ? -11.050 4.052 -7.155 1.00 89.44 93 PHE A C 1
ATOM 798 O O . PHE A 1 93 ? -11.893 4.864 -6.772 1.00 89.44 93 PHE A O 1
ATOM 805 N N . LYS A 1 94 ? -11.228 3.325 -8.264 1.00 76.81 94 LYS A N 1
ATOM 806 C CA . LYS A 1 94 ? -12.503 3.342 -8.982 1.00 76.81 94 LYS A CA 1
ATOM 807 C C . LYS A 1 94 ? -13.555 2.788 -8.031 1.00 76.81 94 LYS A C 1
ATOM 809 O O . LYS A 1 94 ? -13.455 1.632 -7.634 1.00 76.81 94 LYS A O 1
ATOM 814 N N . GLY A 1 95 ? -14.529 3.617 -7.672 1.00 55.78 95 GLY A N 1
ATOM 815 C CA . GLY A 1 95 ? -15.719 3.190 -6.951 1.00 55.78 95 GLY A CA 1
ATOM 816 C C . GLY A 1 95 ? -16.571 2.286 -7.836 1.00 55.78 95 GLY A C 1
ATOM 817 O O . GLY A 1 95 ? -17.593 2.711 -8.356 1.00 55.78 95 GLY A O 1
ATOM 818 N N . GLU A 1 96 ? -16.137 1.049 -8.045 1.00 39.97 96 GLU A N 1
ATOM 819 C CA . GLU A 1 96 ? -17.015 -0.051 -8.432 1.00 39.97 96 GLU A CA 1
ATOM 820 C C . GLU A 1 96 ? -17.289 -0.851 -7.160 1.00 39.97 96 GLU A C 1
ATOM 822 O O . GLU A 1 96 ? -16.755 -1.932 -6.940 1.00 39.97 96 GLU A O 1
ATOM 827 N N . TYR A 1 97 ? -18.083 -0.246 -6.278 1.00 45.81 97 TYR A N 1
ATOM 828 C CA . TYR A 1 97 ? -18.685 -0.930 -5.142 1.00 45.81 97 TYR A CA 1
ATOM 829 C C . TYR A 1 97 ? -20.179 -1.077 -5.437 1.00 45.81 97 TYR A C 1
ATOM 831 O O . TYR A 1 97 ? -20.990 -0.281 -4.971 1.00 45.81 97 TYR A O 1
ATOM 839 N N . ASN A 1 98 ? -20.511 -2.051 -6.285 1.00 29.48 98 ASN A N 1
ATOM 840 C CA . ASN A 1 98 ? -21.825 -2.691 -6.380 1.00 29.48 98 ASN A CA 1
ATOM 841 C C . ASN A 1 98 ? -21.620 -4.163 -6.728 1.00 29.48 98 ASN A C 1
ATOM 843 O O . ASN A 1 98 ? -20.914 -4.422 -7.728 1.00 29.48 98 ASN A O 1
#

Sequence (98 aa):
MSLILPLDIIEKIQQEYKDQYDCVEDLLTNQSFFHTEEEFILRLIRSILFLSEGSIEQLQKYLNIAKIDFRDVFYWAEYDQNNKQIRDFKKPFKGEYN